Protein AF-A0A9D4P4B3-F1 (afdb_monomer_lite)

Secondary structure (DSSP, 8-state):
----TTTHHHHHHHHHHHHHHHHHHHHHHHHHHH----HHHHHHHHHHHHHHHHHHHHHHHT-HHHHHHHHHHHHHHHHHHHHHS-S---HHHHHHHHHHHHHHHHHHHHHHHHTT-----

Foldseek 3Di:
DPQQPCHVVLVVLLVVLLVLLVVVLVVLVVCVVVDPPDPLSVVLSVLSNVLSVLCNCCSVVVPLVSLVVSLVSLVVNLVCCVVVVNVPPDPSSVVSSVSSVVSSVSSVVVVCVVVVPPDDD

pLDDT: mean 74.86, std 11.93, range [41.78, 89.12]

Organism: Dermatophagoides farinae (NCBI:txid6954)

Structure (mmCIF, N/CA/C/O backbone):
data_AF-A0A9D4P4B3-F1
#
_entry.id   AF-A0A9D4P4B3-F1
#
loop_
_atom_site.group_PDB
_atom_site.id
_atom_site.type_symbol
_atom_site.label_atom_id
_atom_site.label_alt_id
_atom_site.label_comp_id
_atom_site.label_asym_id
_atom_site.label_entity_id
_atom_site.label_seq_id
_atom_site.pdbx_PDB_ins_code
_atom_site.Cartn_x
_atom_site.Cartn_y
_atom_site.Cartn_z
_atom_site.occupancy
_atom_site.B_iso_or_equiv
_atom_site.auth_seq_id
_atom_site.auth_comp_id
_atom_site.auth_asym_id
_atom_site.auth_atom_id
_atom_site.pdbx_PDB_model_num
ATOM 1 N N . MET A 1 1 ? 3.125 -0.346 -25.929 1.00 46.34 1 MET A N 1
ATOM 2 C CA . MET A 1 1 ? 3.504 -0.757 -24.565 1.00 46.34 1 MET A CA 1
ATOM 3 C C . MET A 1 1 ? 5.014 -0.690 -24.528 1.00 46.34 1 MET A C 1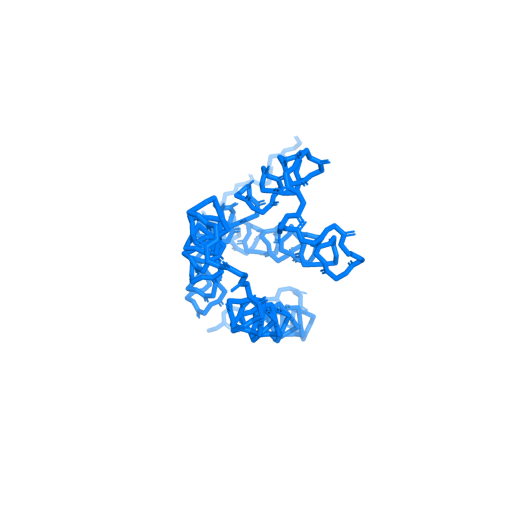
ATOM 5 O O . MET A 1 1 ? 5.647 -1.599 -25.046 1.00 46.34 1 MET A O 1
ATOM 9 N N . ALA A 1 2 ? 5.569 0.451 -24.111 1.00 41.78 2 ALA A N 1
ATOM 10 C CA . ALA A 1 2 ? 7.015 0.590 -23.979 1.00 41.78 2 ALA A CA 1
ATOM 11 C C . ALA A 1 2 ? 7.498 -0.505 -23.022 1.00 41.78 2 ALA A C 1
ATOM 13 O O . ALA A 1 2 ? 6.881 -0.714 -21.976 1.00 41.78 2 ALA A O 1
ATOM 14 N N . GLU A 1 3 ? 8.513 -1.269 -23.423 1.00 46.81 3 GLU A N 1
ATOM 15 C CA . GLU A 1 3 ? 9.095 -2.312 -22.584 1.00 46.81 3 GLU A CA 1
ATOM 16 C C . GLU A 1 3 ? 9.550 -1.670 -21.273 1.00 46.81 3 GLU A C 1
ATOM 18 O O . GLU A 1 3 ? 10.513 -0.901 -21.242 1.00 46.81 3 GLU A O 1
ATOM 23 N N . SER A 1 4 ? 8.827 -1.936 -20.181 1.00 54.47 4 SER A N 1
ATOM 24 C CA . SER A 1 4 ? 9.284 -1.490 -18.874 1.00 54.47 4 SER A CA 1
ATOM 25 C C . SER A 1 4 ? 10.608 -2.199 -18.613 1.00 54.47 4 SER A C 1
ATOM 27 O O . SER A 1 4 ? 10.713 -3.419 -18.733 1.00 54.47 4 SER A O 1
ATOM 29 N N . ARG A 1 5 ? 11.651 -1.444 -18.271 1.00 58.47 5 ARG A N 1
ATOM 30 C CA . ARG A 1 5 ? 12.992 -2.001 -18.028 1.00 58.47 5 ARG A CA 1
ATOM 31 C C . ARG A 1 5 ? 13.000 -3.027 -16.880 1.00 58.47 5 ARG A C 1
ATOM 33 O O . ARG A 1 5 ? 13.900 -3.854 -16.782 1.00 58.47 5 ARG A O 1
ATOM 40 N N . PHE A 1 6 ? 11.971 -2.980 -16.034 1.00 61.84 6 PHE A N 1
ATOM 41 C CA . PHE A 1 6 ? 11.710 -3.914 -14.943 1.00 61.84 6 PHE A CA 1
ATOM 42 C C . PHE A 1 6 ? 10.917 -5.159 -15.378 1.00 61.84 6 PHE A C 1
ATOM 44 O O . PHE A 1 6 ? 10.874 -6.136 -14.632 1.00 61.84 6 PHE A O 1
ATOM 51 N N . GLY A 1 7 ? 10.293 -5.152 -16.559 1.00 71.94 7 GLY A N 1
ATOM 52 C CA . GLY A 1 7 ? 9.556 -6.268 -17.144 1.00 71.94 7 GLY A CA 1
ATOM 53 C C . GLY A 1 7 ? 8.607 -6.936 -16.151 1.00 71.94 7 GLY A C 1
ATOM 54 O O . GLY A 1 7 ? 7.670 -6.326 -15.632 1.00 71.94 7 GLY A O 1
ATOM 55 N N . ILE A 1 8 ? 8.893 -8.202 -15.848 1.00 79.44 8 ILE A N 1
ATOM 56 C CA . ILE A 1 8 ? 8.098 -9.033 -14.940 1.00 79.44 8 ILE A CA 1
ATOM 57 C C . ILE A 1 8 ? 8.146 -8.546 -13.482 1.00 79.44 8 ILE A C 1
ATOM 59 O O . ILE A 1 8 ? 7.164 -8.707 -12.763 1.00 79.44 8 ILE A O 1
ATOM 63 N N . LEU A 1 9 ? 9.241 -7.908 -13.044 1.00 78.31 9 LEU A N 1
ATOM 64 C CA . LEU A 1 9 ? 9.378 -7.406 -11.671 1.00 78.31 9 LEU A CA 1
ATOM 65 C C . LEU A 1 9 ? 8.374 -6.294 -11.388 1.00 78.31 9 LEU A C 1
ATOM 67 O O . LEU A 1 9 ? 7.760 -6.290 -10.326 1.00 78.31 9 LEU A O 1
ATOM 71 N N . TYR A 1 10 ? 8.150 -5.390 -12.342 1.00 80.94 10 TYR A N 1
ATOM 72 C CA . TYR A 1 10 ? 7.132 -4.350 -12.202 1.00 80.94 10 TYR A CA 1
ATOM 73 C C . TYR A 1 10 ? 5.739 -4.958 -12.000 1.00 80.94 10 TYR A C 1
ATOM 75 O O . TYR A 1 10 ? 5.025 -4.589 -11.068 1.00 80.94 10 TYR A O 1
ATOM 83 N N . VAL A 1 11 ? 5.387 -5.953 -12.820 1.00 81.69 11 VAL A N 1
ATOM 84 C CA . VAL A 1 11 ? 4.095 -6.649 -12.741 1.00 81.69 11 VAL A CA 1
ATOM 85 C C . VAL A 1 11 ? 3.941 -7.381 -11.407 1.00 81.69 11 VAL A C 1
ATOM 87 O O . VAL A 1 11 ? 2.900 -7.257 -10.763 1.00 81.69 11 VAL A O 1
ATOM 90 N N . ILE A 1 12 ? 4.980 -8.087 -10.950 1.00 86.31 12 ILE A N 1
ATOM 91 C CA . ILE A 1 12 ? 4.982 -8.761 -9.643 1.00 86.31 12 ILE A CA 1
ATOM 92 C C . ILE A 1 12 ? 4.786 -7.742 -8.519 1.00 86.31 12 ILE A C 1
ATOM 94 O O . ILE A 1 12 ? 3.943 -7.953 -7.652 1.00 86.31 12 ILE A O 1
ATOM 98 N N . THR A 1 13 ? 5.517 -6.625 -8.548 1.00 84.94 13 THR A N 1
ATOM 99 C CA . THR A 1 13 ? 5.453 -5.591 -7.503 1.00 84.94 13 THR A CA 1
ATOM 100 C C . THR A 1 13 ? 4.072 -4.937 -7.469 1.00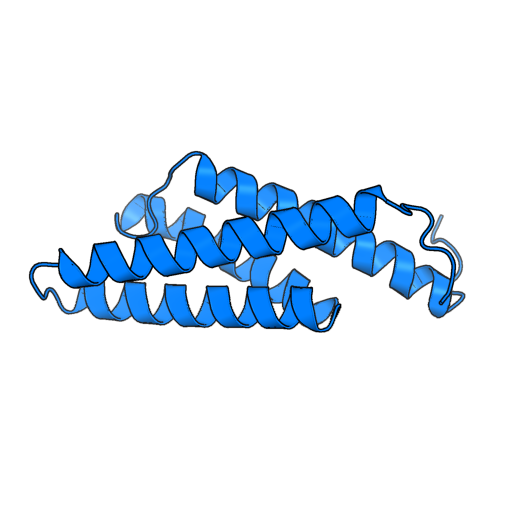 84.94 13 THR A C 1
ATOM 102 O O . THR A 1 13 ? 3.510 -4.734 -6.395 1.00 84.94 13 THR A O 1
ATOM 105 N N . ARG A 1 14 ? 3.477 -4.686 -8.643 1.00 84.62 14 ARG A N 1
ATOM 106 C CA . ARG A 1 14 ? 2.111 -4.175 -8.793 1.00 84.62 14 ARG A CA 1
ATOM 107 C C . ARG A 1 14 ? 1.080 -5.132 -8.196 1.00 84.62 14 ARG A C 1
ATOM 109 O O . ARG A 1 14 ? 0.280 -4.717 -7.364 1.00 84.62 14 ARG A O 1
ATOM 116 N N . ILE A 1 15 ? 1.108 -6.407 -8.591 1.00 87.50 15 ILE A N 1
ATOM 117 C CA . ILE A 1 15 ? 0.174 -7.428 -8.089 1.00 87.50 15 ILE A CA 1
ATOM 118 C C . ILE A 1 15 ? 0.335 -7.594 -6.578 1.00 87.50 15 ILE A C 1
ATOM 120 O O . ILE A 1 15 ? -0.658 -7.604 -5.854 1.00 87.50 15 ILE A O 1
ATOM 124 N N . LEU A 1 16 ? 1.574 -7.676 -6.094 1.00 89.12 16 LEU A N 1
ATOM 125 C CA . LEU A 1 16 ? 1.872 -7.815 -4.674 1.00 89.12 16 LEU A CA 1
ATOM 126 C C . LEU A 1 16 ? 1.331 -6.624 -3.876 1.00 89.12 16 LEU A C 1
ATOM 128 O O . LEU A 1 16 ? 0.671 -6.825 -2.859 1.00 89.12 16 LEU A O 1
ATOM 132 N N . LEU A 1 17 ? 1.519 -5.397 -4.365 1.00 85.94 17 LEU A N 1
ATOM 133 C CA . LEU A 1 17 ? 0.991 -4.197 -3.720 1.00 85.94 17 LEU A CA 1
ATOM 134 C C . LEU A 1 17 ? -0.547 -4.182 -3.700 1.00 85.94 17 LEU A C 1
ATOM 136 O O . LEU A 1 17 ? -1.131 -3.870 -2.664 1.00 85.94 17 LEU A O 1
ATOM 140 N N . VAL A 1 18 ? -1.211 -4.585 -4.792 1.00 88.31 18 VAL A N 1
ATOM 141 C CA . VAL A 1 18 ? -2.680 -4.735 -4.825 1.00 88.31 18 VAL A CA 1
ATOM 142 C C . VAL A 1 18 ? -3.148 -5.754 -3.790 1.00 88.31 18 VAL A C 1
ATOM 144 O O . VAL A 1 18 ? -4.051 -5.458 -3.011 1.00 88.31 18 VAL A O 1
ATOM 147 N N . VAL A 1 19 ? -2.528 -6.936 -3.747 1.00 89.00 19 VAL A N 1
ATOM 148 C CA . VAL A 1 19 ? -2.896 -7.999 -2.801 1.00 89.00 19 VAL A CA 1
ATOM 149 C C . VAL A 1 19 ? -2.740 -7.518 -1.360 1.00 89.00 19 VAL A C 1
ATOM 151 O O . VAL A 1 19 ? -3.652 -7.699 -0.556 1.00 89.00 19 VAL A O 1
ATOM 154 N N . LEU A 1 20 ? -1.633 -6.849 -1.033 1.00 87.44 20 LEU A N 1
ATOM 155 C CA . LEU A 1 20 ? -1.410 -6.322 0.311 1.00 87.44 20 LEU A CA 1
ATOM 156 C C . LEU A 1 20 ? -2.429 -5.238 0.698 1.00 87.44 20 LEU A C 1
ATOM 158 O O . LEU A 1 20 ? -2.929 -5.249 1.824 1.00 87.44 20 LEU A O 1
ATOM 162 N N . ILE A 1 21 ? -2.773 -4.332 -0.225 1.00 86.69 21 ILE A N 1
ATOM 163 C CA . ILE A 1 21 ? -3.809 -3.312 0.002 1.00 86.69 21 ILE A CA 1
ATOM 164 C C . ILE A 1 21 ? -5.163 -3.981 0.261 1.00 86.69 21 ILE A C 1
ATOM 166 O O . ILE A 1 21 ? -5.845 -3.623 1.220 1.00 86.69 21 ILE A O 1
ATOM 170 N N . VAL A 1 22 ? -5.540 -4.985 -0.535 1.00 86.88 22 VAL A N 1
ATOM 171 C CA . VAL A 1 22 ? -6.802 -5.724 -0.359 1.00 86.88 22 VAL A CA 1
ATOM 172 C C . VAL A 1 22 ? -6.840 -6.443 0.990 1.00 86.88 22 VAL A C 1
ATOM 174 O O . VAL A 1 22 ? -7.844 -6.353 1.695 1.00 86.88 22 VAL A O 1
ATOM 177 N N . ILE A 1 23 ? -5.747 -7.096 1.395 1.00 85.81 23 ILE A N 1
ATOM 178 C CA . ILE A 1 23 ? -5.644 -7.725 2.719 1.00 85.81 23 ILE A CA 1
ATOM 179 C C . ILE A 1 23 ? -5.852 -6.680 3.824 1.00 85.81 23 ILE A C 1
ATOM 181 O O . ILE A 1 23 ? -6.634 -6.918 4.742 1.00 85.81 23 ILE A O 1
ATOM 185 N N . MET A 1 24 ? -5.229 -5.502 3.724 1.00 81.38 24 MET A N 1
ATOM 186 C CA . MET A 1 24 ? -5.412 -4.433 4.715 1.00 81.38 24 MET A CA 1
ATOM 187 C C . MET A 1 24 ? -6.827 -3.860 4.753 1.00 81.38 24 MET A C 1
ATOM 189 O O . MET A 1 24 ? -7.293 -3.464 5.821 1.00 81.38 24 MET A O 1
ATOM 193 N N . ILE A 1 25 ? -7.533 -3.834 3.623 1.00 82.94 25 ILE A N 1
ATOM 194 C CA . ILE A 1 25 ? -8.951 -3.461 3.592 1.00 82.94 25 ILE A CA 1
ATOM 195 C C . ILE A 1 25 ? -9.774 -4.486 4.380 1.00 82.94 25 ILE A C 1
ATOM 197 O O . ILE A 1 25 ? -10.568 -4.101 5.237 1.00 82.94 25 ILE A O 1
ATOM 201 N N . VAL A 1 26 ? -9.555 -5.785 4.148 1.00 84.25 26 VAL A N 1
ATOM 202 C CA . VAL A 1 26 ? -10.262 -6.857 4.870 1.00 84.25 26 VAL A CA 1
ATOM 203 C C . VAL A 1 26 ? -9.971 -6.796 6.371 1.00 84.25 26 VAL A C 1
ATOM 205 O O . VAL A 1 26 ? -10.899 -6.863 7.176 1.00 84.25 26 VAL A O 1
ATOM 208 N N . LEU A 1 27 ? -8.707 -6.607 6.759 1.00 79.12 27 LEU A N 1
ATOM 209 C CA . LEU A 1 27 ? -8.319 -6.467 8.165 1.00 79.12 27 LEU A CA 1
ATOM 210 C C . LEU A 1 27 ? -8.959 -5.239 8.822 1.00 79.12 27 LEU A C 1
ATOM 212 O O . LEU A 1 27 ? -9.446 -5.347 9.945 1.00 79.12 27 LEU A O 1
ATOM 216 N N . ASN A 1 28 ? -9.028 -4.104 8.119 1.00 77.38 28 ASN A N 1
ATOM 217 C CA . ASN A 1 28 ? -9.751 -2.927 8.603 1.00 77.38 28 ASN A CA 1
ATOM 218 C C . ASN A 1 28 ? -11.236 -3.226 8.830 1.00 77.38 28 ASN A C 1
ATOM 220 O O . ASN A 1 28 ? -11.771 -2.864 9.870 1.00 77.38 28 ASN A O 1
ATOM 224 N N . ILE A 1 29 ? -11.901 -3.925 7.906 1.00 78.06 29 ILE A N 1
ATOM 225 C CA . ILE A 1 29 ? -13.317 -4.295 8.062 1.00 78.06 29 ILE A CA 1
ATOM 226 C C . ILE A 1 29 ? -13.516 -5.186 9.295 1.00 78.06 29 ILE A C 1
ATOM 228 O O . ILE A 1 29 ? -14.426 -4.949 10.087 1.00 78.06 29 ILE A O 1
ATOM 232 N N . ILE A 1 30 ? -12.646 -6.177 9.503 1.00 77.94 30 ILE A N 1
ATOM 233 C CA . ILE A 1 30 ? -12.690 -7.040 10.693 1.00 77.94 30 ILE A CA 1
ATOM 234 C C . ILE A 1 30 ? -12.467 -6.218 11.972 1.00 77.94 30 ILE A C 1
ATOM 236 O O . ILE A 1 30 ? -13.132 -6.457 12.981 1.00 77.94 30 ILE A O 1
ATOM 240 N N . ALA A 1 31 ? -11.564 -5.235 11.941 1.00 72.00 31 ALA A N 1
ATOM 241 C CA . ALA A 1 31 ? -11.330 -4.339 13.068 1.00 72.00 31 ALA A CA 1
ATOM 242 C C . ALA A 1 31 ? -12.574 -3.500 13.403 1.00 72.00 31 ALA A C 1
ATOM 244 O O . ALA A 1 31 ? -12.896 -3.371 14.578 1.00 72.00 31 ALA A O 1
ATOM 245 N N . ILE A 1 32 ? -13.322 -3.015 12.402 1.00 71.19 32 ILE A N 1
ATOM 246 C CA . ILE A 1 32 ? -14.602 -2.306 12.608 1.00 71.19 32 ILE A CA 1
ATOM 247 C C . ILE A 1 32 ? -15.620 -3.199 13.303 1.00 71.19 32 ILE A C 1
ATOM 249 O O . ILE A 1 32 ? -16.250 -2.777 14.267 1.00 71.19 32 ILE A O 1
ATOM 253 N N . VAL A 1 33 ? -15.789 -4.429 12.811 1.00 73.69 33 VAL A N 1
ATOM 254 C CA . VAL A 1 33 ? -16.775 -5.375 13.355 1.00 73.69 33 VAL A CA 1
ATOM 255 C C . VAL A 1 33 ? -16.468 -5.706 14.819 1.00 73.69 33 VAL A C 1
ATOM 257 O O . VAL A 1 33 ? -17.386 -5.915 15.607 1.00 73.69 33 VAL A O 1
ATOM 260 N N . ASN A 1 34 ? -15.187 -5.709 15.193 1.00 72.25 34 ASN A N 1
ATOM 261 C CA . ASN A 1 34 ? -14.738 -5.949 16.563 1.00 72.25 34 ASN A CA 1
ATOM 262 C C . ASN A 1 34 ? -14.595 -4.671 17.413 1.00 72.25 34 ASN A C 1
ATOM 264 O O . ASN A 1 34 ? -14.338 -4.772 18.616 1.00 72.25 34 ASN A O 1
ATOM 268 N N . ALA A 1 35 ? -14.732 -3.479 16.827 1.00 67.44 35 ALA A N 1
ATOM 269 C CA . ALA A 1 35 ? -14.573 -2.220 17.543 1.00 67.44 35 ALA A CA 1
ATOM 270 C C . ALA A 1 35 ? -15.776 -1.978 18.461 1.00 67.44 35 ALA A C 1
ATOM 272 O O . ALA A 1 35 ? -16.932 -2.067 18.052 1.00 67.44 35 ALA A O 1
ATOM 273 N N . LYS A 1 36 ? -15.515 -1.606 19.717 1.00 67.19 36 LYS A N 1
ATOM 274 C CA . LYS A 1 36 ? -16.552 -1.386 20.743 1.00 67.19 36 LYS A CA 1
ATOM 275 C C . LYS A 1 36 ? -17.274 -0.032 20.614 1.00 67.19 36 LYS A C 1
ATOM 277 O O . LYS A 1 36 ? -17.864 0.442 21.579 1.00 67.19 36 LYS A O 1
ATOM 282 N N . GLY A 1 37 ? -17.245 0.580 19.428 1.00 62.41 37 GLY A N 1
ATOM 283 C CA . GLY A 1 37 ? -17.990 1.802 19.117 1.00 62.41 37 GLY A CA 1
ATOM 284 C C . GLY A 1 37 ? -17.390 3.103 19.658 1.00 62.41 37 GLY A C 1
ATOM 285 O O . GLY A 1 37 ? -18.100 4.105 19.716 1.00 62.41 37 GLY A O 1
ATOM 286 N N . GLU A 1 38 ? -16.109 3.134 20.041 1.00 71.81 38 GLU A N 1
ATOM 287 C CA . GLU A 1 38 ? -15.455 4.407 20.363 1.00 71.81 38 GLU A CA 1
ATOM 288 C C . GLU A 1 38 ? -15.366 5.288 19.105 1.00 71.81 38 GLU A C 1
ATOM 290 O O . GLU A 1 38 ? -14.905 4.856 18.049 1.00 71.81 38 GLU A O 1
ATOM 295 N N . VAL A 1 39 ? -15.783 6.556 19.213 1.00 69.75 39 VAL A N 1
ATOM 296 C CA . VAL A 1 39 ? -15.805 7.517 18.087 1.00 69.75 39 VAL A CA 1
ATOM 297 C C . VAL A 1 39 ? -14.423 7.669 17.442 1.00 69.75 39 VAL A C 1
ATOM 299 O O . VAL A 1 39 ? -14.309 7.811 16.225 1.00 69.75 39 VAL A O 1
ATOM 302 N N . ARG A 1 40 ? -13.362 7.593 18.253 1.00 69.38 40 ARG A N 1
ATOM 303 C CA . ARG A 1 40 ? -11.969 7.628 17.793 1.00 69.38 40 ARG A CA 1
ATOM 304 C C . ARG A 1 40 ? -11.677 6.504 16.796 1.00 69.38 40 ARG A C 1
ATOM 306 O O . ARG A 1 40 ? -11.041 6.758 15.775 1.00 69.38 40 ARG A O 1
ATOM 313 N N . ASP A 1 41 ? -12.157 5.297 17.067 1.00 67.62 41 ASP A N 1
ATOM 314 C CA . ASP A 1 41 ? -11.883 4.117 16.247 1.00 67.62 41 ASP A CA 1
ATOM 315 C C . ASP A 1 41 ? -12.566 4.243 14.884 1.00 67.62 41 ASP A C 1
ATOM 317 O O . ASP A 1 41 ? -11.958 3.969 13.850 1.00 67.62 41 ASP A O 1
ATOM 321 N N . VAL A 1 42 ? -13.793 4.772 14.868 1.00 70.94 42 VAL A N 1
ATOM 322 C CA . VAL A 1 42 ? -14.550 5.034 13.636 1.00 70.94 42 VAL A CA 1
ATOM 323 C C . VAL A 1 42 ? -13.823 6.039 12.738 1.00 70.94 42 VAL A C 1
ATOM 325 O O . VAL A 1 42 ? -13.686 5.803 11.539 1.00 70.94 42 VAL A O 1
ATOM 328 N N . VAL A 1 43 ? -13.313 7.140 13.299 1.00 75.75 43 VAL A N 1
ATOM 329 C CA . VAL A 1 43 ? -12.574 8.155 12.525 1.00 75.75 43 VAL A CA 1
ATOM 330 C C . VAL A 1 43 ? -11.310 7.555 11.904 1.00 75.75 43 VAL A C 1
ATOM 332 O O . VAL A 1 43 ? -11.060 7.742 10.713 1.00 75.75 43 VAL A O 1
ATOM 335 N N . TRP A 1 44 ? -10.536 6.791 12.677 1.00 74.38 44 TRP A N 1
ATOM 336 C CA . TRP A 1 44 ? -9.302 6.164 12.195 1.00 74.38 44 TRP A CA 1
ATOM 337 C C 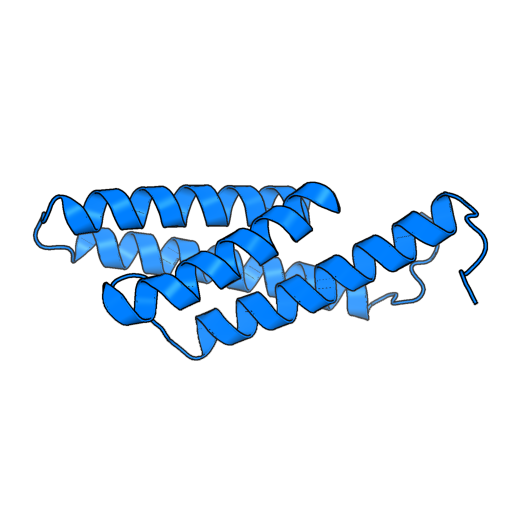. TRP A 1 44 ? -9.537 5.138 11.094 1.00 74.38 44 TRP A C 1
ATOM 339 O O . TRP A 1 44 ? -8.803 5.116 10.104 1.00 74.38 44 TRP A O 1
ATOM 349 N N . VAL A 1 45 ? -10.583 4.330 11.233 1.00 74.19 45 VAL A N 1
ATOM 350 C CA . VAL A 1 45 ? -11.012 3.395 10.196 1.00 74.19 45 VAL A CA 1
ATOM 351 C C . VAL A 1 45 ? -11.338 4.137 8.905 1.00 74.19 45 VAL A C 1
ATOM 353 O O . VAL A 1 45 ? -10.865 3.739 7.843 1.00 74.19 45 VAL A O 1
ATOM 356 N N . VAL A 1 46 ? -12.138 5.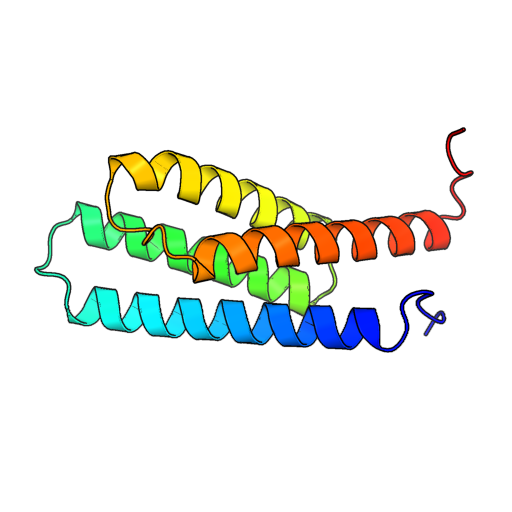207 8.971 1.00 78.38 46 VAL A N 1
ATOM 357 C CA . VAL A 1 46 ? -12.540 5.965 7.776 1.00 78.38 46 VAL A CA 1
ATOM 358 C C . VAL A 1 46 ? -11.311 6.542 7.072 1.00 78.38 46 VAL A C 1
ATOM 360 O O . VAL A 1 46 ? -11.169 6.386 5.858 1.00 78.38 46 VAL A O 1
ATOM 363 N N . PHE A 1 47 ? -10.375 7.128 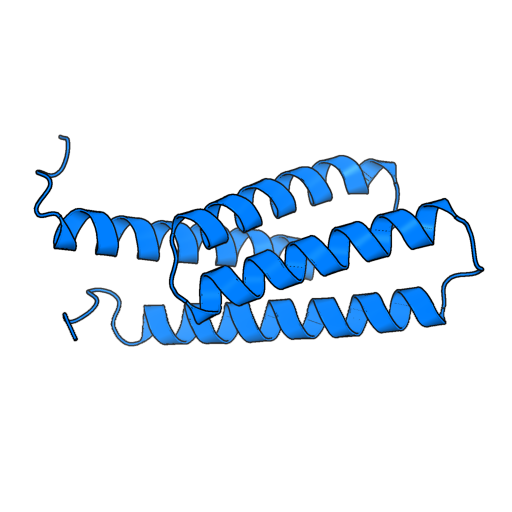7.825 1.00 79.12 47 PHE A N 1
ATOM 364 C CA . PHE A 1 47 ? -9.106 7.610 7.275 1.00 79.12 47 PHE A CA 1
ATOM 365 C C . PHE A 1 47 ? -8.275 6.491 6.642 1.00 79.12 47 PHE A C 1
ATOM 367 O O . PHE A 1 47 ? -7.740 6.671 5.545 1.00 79.12 47 PHE A O 1
ATOM 374 N N . SER A 1 48 ? -8.193 5.327 7.290 1.00 77.50 48 SER A N 1
ATOM 375 C CA . SER A 1 48 ? -7.481 4.176 6.739 1.00 77.50 48 SER A CA 1
ATOM 376 C C . SER A 1 48 ? -8.147 3.630 5.476 1.00 77.50 48 SER A C 1
ATOM 378 O O . SER A 1 48 ? -7.459 3.171 4.570 1.00 77.50 48 SER A O 1
ATOM 380 N N . PHE A 1 49 ? -9.473 3.664 5.390 1.00 80.94 49 PHE A N 1
ATOM 381 C CA . PHE A 1 49 ? -10.195 3.180 4.220 1.00 80.94 49 PHE A CA 1
ATOM 382 C C . PHE A 1 49 ? -9.973 4.100 3.016 1.00 80.94 49 PHE A C 1
ATOM 384 O O . PHE A 1 49 ? -9.665 3.635 1.920 1.00 80.94 49 PHE A O 1
ATOM 391 N N . ILE A 1 50 ? -10.050 5.417 3.231 1.00 85.25 50 ILE A N 1
ATOM 392 C CA . ILE A 1 50 ? -9.795 6.419 2.190 1.00 85.25 50 ILE A CA 1
ATOM 393 C C . ILE A 1 50 ? -8.350 6.325 1.688 1.00 85.25 50 ILE A C 1
ATOM 395 O O . ILE A 1 50 ? -8.125 6.346 0.477 1.00 85.25 50 ILE A O 1
ATOM 399 N N . SER A 1 51 ? -7.365 6.177 2.582 1.00 85.00 51 SER A N 1
ATOM 400 C CA . SER A 1 51 ? -5.962 6.059 2.169 1.00 85.00 51 SER A CA 1
ATOM 401 C C . SER A 1 51 ? -5.714 4.802 1.331 1.00 85.00 51 SER A C 1
ATOM 403 O O . SER A 1 51 ? -5.062 4.882 0.291 1.00 85.00 51 SER A O 1
ATOM 405 N N . LEU A 1 52 ? -6.299 3.661 1.711 1.00 84.75 52 LEU A N 1
ATOM 406 C CA . LEU A 1 52 ? -6.200 2.415 0.948 1.00 84.75 52 LEU A CA 1
ATOM 407 C C . LEU A 1 52 ? -6.875 2.519 -0.428 1.00 84.75 52 LEU A C 1
ATOM 409 O O . LEU A 1 52 ? -6.333 1.998 -1.401 1.00 84.75 52 LEU A O 1
ATOM 413 N N . LEU A 1 53 ? -7.999 3.235 -0.546 1.00 86.12 53 LEU A N 1
ATOM 414 C CA . LEU A 1 53 ? -8.638 3.505 -1.841 1.00 86.12 53 LEU A CA 1
ATOM 415 C C . LEU A 1 53 ? -7.756 4.360 -2.757 1.00 86.12 53 LEU A C 1
ATOM 417 O O . LEU A 1 53 ? -7.631 4.055 -3.942 1.00 86.12 53 LEU A O 1
ATOM 421 N N . ILE A 1 54 ? -7.115 5.401 -2.217 1.00 86.06 54 ILE A N 1
ATOM 422 C CA . ILE A 1 54 ? -6.156 6.232 -2.960 1.00 86.06 54 ILE A CA 1
ATOM 423 C C . ILE A 1 54 ? -4.983 5.374 -3.451 1.00 86.06 54 ILE A C 1
ATOM 425 O O . ILE A 1 54 ? -4.605 5.462 -4.621 1.00 86.06 54 ILE A O 1
ATOM 429 N N . GLY A 1 55 ? -4.450 4.505 -2.586 1.00 83.12 55 GLY A N 1
ATOM 430 C CA . GLY A 1 55 ? -3.406 3.546 -2.948 1.00 83.12 55 GLY A CA 1
ATOM 431 C C . GLY A 1 55 ? -3.844 2.604 -4.065 1.00 83.12 55 GLY A C 1
ATOM 432 O O . GLY A 1 55 ? -3.142 2.468 -5.066 1.00 83.12 55 GLY A O 1
ATOM 433 N N . LEU A 1 56 ? -5.036 2.015 -3.950 1.00 85.94 56 LEU A N 1
ATOM 434 C CA . LEU A 1 56 ? -5.583 1.105 -4.954 1.00 85.94 56 LEU A CA 1
ATOM 435 C C . LEU A 1 56 ? -5.762 1.799 -6.309 1.00 85.94 56 LEU A C 1
ATOM 437 O O . LEU A 1 56 ? -5.373 1.246 -7.335 1.00 85.94 56 LEU A O 1
ATOM 441 N N . LEU A 1 57 ? -6.295 3.024 -6.321 1.00 86.69 57 LEU A N 1
ATOM 442 C CA . LEU A 1 57 ? -6.457 3.821 -7.538 1.00 86.69 57 LEU A CA 1
ATOM 443 C C . LEU A 1 57 ? -5.111 4.175 -8.177 1.00 86.69 57 LEU A C 1
ATOM 445 O O . LEU A 1 57 ? -4.976 4.047 -9.394 1.00 86.69 57 LEU A O 1
ATOM 449 N N . GLY A 1 58 ? -4.112 4.561 -7.378 1.00 80.00 58 GLY A N 1
ATOM 450 C CA . GLY A 1 58 ? -2.763 4.851 -7.870 1.00 80.00 58 GLY A CA 1
ATOM 451 C C . GLY A 1 58 ? -2.108 3.643 -8.535 1.00 80.00 58 GLY A C 1
ATOM 452 O O . GLY A 1 58 ? -1.573 3.755 -9.636 1.00 80.00 58 GLY A O 1
ATOM 453 N N . VAL A 1 59 ? -2.231 2.462 -7.925 1.00 84.38 59 VAL A N 1
ATOM 454 C CA . VAL A 1 59 ? -1.676 1.209 -8.465 1.00 84.38 59 VAL A CA 1
ATOM 455 C C . VAL A 1 59 ? -2.473 0.694 -9.668 1.00 84.38 59 VAL A C 1
ATOM 457 O O . VAL A 1 59 ? -1.899 0.170 -10.624 1.00 84.38 59 VAL A O 1
ATOM 460 N N . TRP A 1 60 ? -3.796 0.860 -9.665 1.00 82.06 60 TRP A N 1
ATOM 461 C CA . TRP A 1 60 ? -4.652 0.420 -10.766 1.00 82.06 60 TRP A CA 1
ATOM 462 C C . TRP A 1 60 ? -4.451 1.261 -12.024 1.00 82.06 60 TRP A C 1
ATOM 464 O O . TRP A 1 60 ? -4.352 0.710 -13.119 1.00 82.06 60 TRP A O 1
ATOM 474 N N . LYS A 1 61 ? -4.390 2.585 -11.867 1.00 81.81 61 LYS A N 1
ATOM 475 C CA . LYS A 1 61 ? -4.225 3.539 -12.970 1.00 81.81 61 LYS A CA 1
ATOM 476 C C . LYS A 1 61 ? -2.765 3.845 -13.309 1.00 81.81 61 LYS A C 1
ATOM 478 O O . LYS A 1 61 ? -2.534 4.615 -14.230 1.00 81.81 61 LYS A O 1
ATOM 483 N N . GLU A 1 62 ? -1.815 3.273 -12.570 1.00 80.94 62 GLU A N 1
ATOM 484 C CA . GLU A 1 62 ? -0.373 3.509 -12.749 1.00 80.94 62 GLU A CA 1
ATOM 485 C C . GLU A 1 62 ? -0.012 5.007 -12.654 1.00 80.94 62 GLU A C 1
ATOM 487 O O . GLU A 1 62 ? 0.899 5.508 -13.306 1.00 80.94 62 GLU A O 1
ATOM 492 N N . HIS A 1 63 ? -0.744 5.751 -11.819 1.00 80.50 63 HIS A N 1
ATOM 493 C CA . HIS A 1 63 ? -0.544 7.186 -11.650 1.00 80.50 63 HIS A CA 1
ATOM 494 C C . HIS A 1 63 ? 0.476 7.468 -10.547 1.00 80.50 63 HIS A C 1
ATOM 496 O O . HIS A 1 63 ? 0.170 7.332 -9.359 1.00 80.50 63 HIS A O 1
ATOM 502 N N . PHE A 1 64 ? 1.649 7.969 -10.945 1.00 78.88 64 PHE A N 1
ATOM 503 C CA . PHE A 1 64 ? 2.743 8.328 -10.039 1.00 78.88 64 PHE A CA 1
ATOM 504 C C . PHE A 1 64 ? 2.292 9.188 -8.848 1.00 78.88 64 PHE A C 1
ATOM 506 O O . PHE A 1 64 ? 2.577 8.843 -7.704 1.00 78.88 64 PHE A O 1
ATOM 513 N N . LEU A 1 65 ? 1.542 10.270 -9.094 1.00 81.44 65 LEU A N 1
ATOM 514 C CA . LEU A 1 65 ? 1.102 11.184 -8.033 1.00 81.44 65 LEU A CA 1
ATOM 515 C C . LEU A 1 65 ? 0.236 10.486 -6.979 1.00 81.44 65 LEU A C 1
ATOM 517 O O . LEU A 1 65 ? 0.431 10.722 -5.793 1.00 81.44 65 LEU A O 1
ATOM 521 N N . PHE A 1 66 ? -0.680 9.604 -7.385 1.00 80.81 66 PHE A N 1
ATOM 522 C CA . PHE A 1 66 ? -1.542 8.882 -6.446 1.00 80.81 66 PHE A CA 1
ATOM 523 C C . PHE A 1 66 ? -0.770 7.820 -5.655 1.00 80.81 66 PHE A C 1
ATOM 525 O O . PHE A 1 66 ? -0.994 7.681 -4.454 1.00 80.81 66 PHE A O 1
ATOM 532 N N . SER A 1 67 ? 0.177 7.116 -6.284 1.00 82.38 67 SER A N 1
ATOM 533 C CA . SER A 1 67 ? 1.059 6.167 -5.589 1.00 82.38 67 SER A CA 1
ATOM 534 C C . SER A 1 67 ? 2.026 6.862 -4.621 1.00 82.38 67 SER A C 1
ATOM 536 O O . SER A 1 67 ? 2.228 6.388 -3.501 1.00 82.38 67 SER A O 1
ATOM 538 N N . CYS A 1 68 ? 2.554 8.027 -4.998 1.00 84.81 68 CYS A N 1
ATOM 539 C CA . CYS A 1 68 ? 3.387 8.858 -4.134 1.00 84.81 68 CYS A CA 1
ATOM 540 C C . CYS A 1 68 ? 2.582 9.412 -2.950 1.00 84.81 68 CYS A C 1
ATOM 542 O O . CYS A 1 68 ? 2.987 9.254 -1.799 1.00 84.81 68 CYS A O 1
ATOM 544 N N . LEU A 1 69 ? 1.392 9.966 -3.211 1.00 85.75 69 LEU A N 1
ATOM 545 C CA . LEU A 1 69 ? 0.474 10.449 -2.178 1.00 85.75 69 LEU A CA 1
ATOM 546 C C . LEU A 1 69 ? 0.131 9.334 -1.180 1.00 85.75 69 LEU A C 1
ATOM 548 O O . LEU A 1 69 ? 0.208 9.545 0.027 1.00 85.75 69 LEU A O 1
ATOM 552 N N . PHE A 1 70 ? -0.192 8.136 -1.673 1.00 87.25 70 PHE A N 1
ATOM 553 C CA . PHE A 1 70 ? -0.442 6.971 -0.827 1.00 87.25 70 PHE A CA 1
ATOM 554 C C . PHE A 1 70 ? 0.762 6.631 0.053 1.00 87.25 70 PHE A C 1
ATOM 556 O O . PHE A 1 70 ? 0.597 6.412 1.249 1.00 87.25 70 PHE A O 1
ATOM 563 N N . THR A 1 71 ? 1.968 6.637 -0.514 1.00 85.75 71 THR A N 1
ATOM 564 C CA . THR A 1 71 ? 3.206 6.348 0.219 1.00 85.75 71 THR A CA 1
ATOM 565 C C . THR A 1 71 ? 3.434 7.354 1.349 1.00 85.75 71 THR A C 1
ATOM 567 O O . THR A 1 71 ? 3.691 6.958 2.485 1.00 85.75 71 THR A O 1
ATOM 570 N N . VAL A 1 72 ? 3.272 8.650 1.070 1.00 86.88 72 VAL A N 1
ATOM 571 C CA . VAL A 1 72 ? 3.406 9.715 2.077 1.00 86.88 72 VAL A CA 1
ATOM 572 C C . VAL A 1 72 ? 2.347 9.569 3.169 1.00 86.88 72 VAL A C 1
ATOM 574 O O . VAL A 1 72 ? 2.681 9.598 4.353 1.00 86.88 72 VAL A O 1
ATOM 577 N N . ILE A 1 73 ? 1.083 9.354 2.792 1.00 85.62 73 ILE A N 1
ATOM 578 C CA . ILE A 1 73 ? -0.012 9.146 3.746 1.00 85.62 73 ILE A CA 1
ATOM 579 C C . ILE A 1 73 ? 0.268 7.918 4.619 1.00 85.62 73 ILE A C 1
ATOM 581 O O . ILE A 1 73 ? 0.110 7.995 5.832 1.00 85.62 73 ILE A O 1
ATOM 585 N N . ALA A 1 74 ? 0.724 6.807 4.039 1.00 82.62 74 ALA A N 1
ATOM 586 C CA . ALA A 1 74 ? 1.029 5.584 4.776 1.00 82.62 74 ALA A CA 1
ATOM 587 C C . ALA A 1 74 ? 2.160 5.785 5.799 1.00 82.62 74 ALA A C 1
ATOM 589 O O . ALA A 1 74 ? 2.047 5.315 6.929 1.00 82.62 74 ALA A O 1
ATOM 590 N N . ILE A 1 75 ? 3.214 6.529 5.444 1.00 83.06 75 ILE A N 1
ATOM 591 C CA . ILE A 1 75 ? 4.302 6.879 6.374 1.00 83.06 75 ILE A CA 1
ATOM 592 C C . ILE A 1 75 ? 3.765 7.720 7.536 1.00 83.06 75 ILE A C 1
ATOM 594 O O . ILE A 1 75 ? 4.005 7.393 8.697 1.00 83.06 75 ILE A O 1
ATOM 598 N N . VAL A 1 76 ? 2.999 8.772 7.235 1.00 82.25 76 VAL A N 1
ATOM 599 C CA . VAL A 1 76 ? 2.413 9.650 8.259 1.00 82.25 76 VAL A CA 1
ATOM 600 C C . VAL A 1 76 ? 1.482 8.863 9.184 1.00 82.25 76 VAL A C 1
ATOM 602 O O . VAL A 1 76 ? 1.563 9.008 10.403 1.00 82.25 76 VAL A O 1
ATOM 605 N N . LEU A 1 77 ? 0.641 7.988 8.625 1.00 76.81 77 LEU A N 1
ATOM 606 C CA . LEU A 1 77 ? -0.272 7.150 9.398 1.00 76.81 77 LEU A CA 1
ATOM 607 C C . LEU A 1 77 ? 0.485 6.190 10.327 1.00 76.81 77 LEU A C 1
ATOM 609 O O . LEU A 1 77 ? 0.097 6.100 11.486 1.00 76.81 77 LEU A O 1
ATOM 613 N N . VAL A 1 78 ? 1.584 5.551 9.896 1.00 76.25 78 VAL A N 1
ATOM 614 C CA . VAL A 1 78 ? 2.431 4.724 10.791 1.00 76.25 78 VAL A CA 1
ATOM 615 C C . VAL A 1 78 ? 3.054 5.542 11.911 1.00 76.25 78 VAL A C 1
ATOM 617 O O . VAL A 1 78 ? 3.060 5.112 13.063 1.00 76.25 78 VAL A O 1
ATOM 620 N N . CYS A 1 79 ? 3.594 6.719 11.595 1.00 74.75 79 CYS A N 1
ATOM 621 C CA . CYS A 1 79 ? 4.247 7.554 12.600 1.00 74.75 79 CYS A CA 1
ATOM 622 C C . CYS A 1 79 ? 3.263 8.007 13.686 1.00 74.75 79 CYS A C 1
ATOM 624 O O . CYS A 1 79 ? 3.616 8.033 14.863 1.00 74.75 79 CYS A O 1
ATOM 626 N N . ILE A 1 80 ? 2.025 8.331 13.306 1.00 71.75 80 ILE A N 1
ATOM 627 C CA . ILE A 1 80 ? 0.986 8.754 14.251 1.00 71.75 80 ILE A CA 1
ATOM 628 C C . ILE A 1 80 ? 0.371 7.544 14.970 1.00 71.75 80 ILE A C 1
ATOM 630 O O . ILE A 1 80 ? 0.006 7.636 16.143 1.00 71.75 80 ILE A O 1
ATOM 634 N N . SER A 1 81 ? 0.279 6.384 14.320 1.00 63.75 81 SER A N 1
ATOM 635 C CA . SER A 1 81 ? -0.351 5.203 14.912 1.00 63.75 81 SER A CA 1
ATOM 636 C C . SER A 1 81 ? 0.421 4.589 16.068 1.00 63.75 81 SER A C 1
ATOM 638 O O . SER A 1 81 ? -0.205 3.999 16.949 1.00 63.75 81 SER A O 1
ATOM 640 N N . GLY A 1 82 ? 1.740 4.801 16.127 1.00 56.16 82 GLY A N 1
ATOM 641 C CA . GLY A 1 82 ? 2.549 4.481 17.304 1.00 56.16 82 GLY A CA 1
ATOM 642 C C . GLY A 1 82 ? 2.038 5.144 18.593 1.00 56.16 82 GLY A C 1
ATOM 643 O O . GLY A 1 82 ? 2.273 4.616 19.674 1.00 56.16 82 GLY A O 1
ATOM 644 N N . ALA A 1 83 ? 1.285 6.247 18.485 1.00 51.44 83 ALA A N 1
ATOM 645 C CA . ALA A 1 83 ? 0.668 6.948 19.611 1.00 51.44 83 ALA A CA 1
ATOM 646 C C . ALA A 1 83 ? -0.828 6.620 19.829 1.00 51.44 83 ALA A C 1
ATOM 648 O O . ALA A 1 83 ? -1.341 6.865 20.919 1.00 51.44 83 ALA A O 1
ATOM 649 N N . PHE A 1 84 ? -1.537 6.071 18.830 1.00 50.22 84 PHE A N 1
ATOM 650 C CA . PHE A 1 84 ? -3.010 5.938 18.851 1.00 50.22 84 PHE A CA 1
ATOM 651 C C . PHE A 1 84 ? -3.565 4.540 18.511 1.00 50.22 84 PHE A C 1
ATOM 653 O O . PHE A 1 84 ? -4.777 4.370 18.436 1.00 50.22 84 PHE A O 1
ATOM 660 N N . GLY A 1 85 ? -2.715 3.521 18.353 1.00 46.88 85 GLY A N 1
ATOM 661 C CA . GLY A 1 85 ? -3.073 2.106 18.546 1.00 46.88 85 GLY A CA 1
ATOM 662 C C . GLY A 1 85 ? -3.905 1.393 17.467 1.00 46.88 85 GLY A C 1
ATOM 663 O O . GLY A 1 85 ? -4.100 0.189 17.598 1.00 46.88 85 GLY A O 1
ATOM 664 N N . ILE A 1 86 ? -4.379 2.064 16.407 1.00 53.22 86 ILE A N 1
ATOM 665 C CA . ILE A 1 86 ? -5.379 1.466 15.483 1.00 53.22 86 ILE A CA 1
ATOM 666 C C . ILE A 1 86 ? -4.861 1.259 14.054 1.00 53.22 86 ILE A C 1
ATOM 668 O O . ILE A 1 86 ? -5.306 0.348 13.361 1.00 53.22 86 ILE A O 1
ATOM 672 N N . TRP A 1 87 ? -3.835 1.997 13.625 1.00 51.69 87 TRP A N 1
ATOM 673 C CA . TRP A 1 87 ? -2.980 1.509 12.540 1.00 51.69 87 TRP A CA 1
ATOM 674 C C . TRP A 1 87 ? -2.026 0.516 13.177 1.00 51.69 87 TRP A C 1
ATOM 676 O O . TRP A 1 87 ? -1.027 0.902 13.788 1.00 51.69 87 TRP A O 1
ATOM 686 N N . ILE A 1 88 ? -2.405 -0.758 13.126 1.00 54.25 88 ILE A N 1
ATOM 687 C CA . ILE A 1 88 ? -1.645 -1.826 13.756 1.00 54.25 88 ILE A CA 1
ATOM 688 C C . ILE A 1 88 ? -0.227 -1.746 13.186 1.00 54.25 88 ILE A C 1
ATOM 690 O O . ILE A 1 88 ? -0.012 -2.022 12.002 1.00 54.25 88 ILE A O 1
ATOM 694 N N . SER A 1 89 ? 0.728 -1.321 14.015 1.00 56.75 89 SER A N 1
ATOM 695 C CA .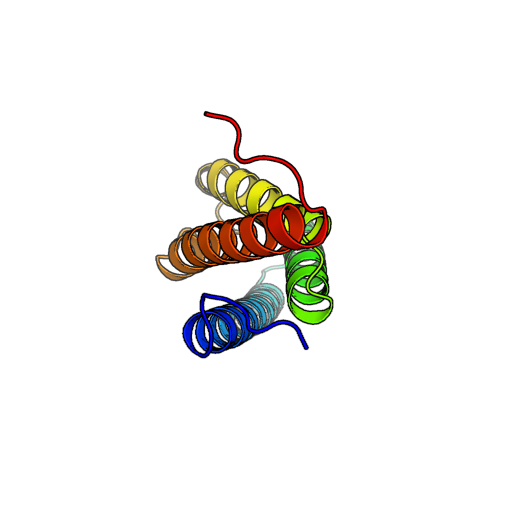 SER A 1 89 ? 2.161 -1.328 13.715 1.00 56.75 89 SER A CA 1
ATOM 696 C C . SER A 1 89 ? 2.624 -2.784 13.656 1.00 56.75 89 SER A C 1
ATOM 698 O O . SER A 1 89 ? 3.272 -3.319 14.550 1.00 56.75 89 SER A O 1
ATOM 700 N N . THR A 1 90 ? 2.155 -3.482 12.630 1.00 63.34 90 THR A N 1
ATOM 701 C CA . THR A 1 90 ? 2.511 -4.852 12.305 1.00 63.34 90 THR A CA 1
ATOM 702 C C . THR A 1 90 ? 3.566 -4.827 11.221 1.00 63.34 90 THR A C 1
ATOM 704 O O . THR A 1 90 ? 3.642 -3.899 10.412 1.00 63.34 90 THR A O 1
ATOM 707 N N . ALA A 1 91 ? 4.342 -5.906 11.154 1.00 64.25 91 ALA A N 1
ATOM 708 C CA . ALA A 1 91 ? 5.283 -6.131 10.067 1.00 64.25 91 ALA A CA 1
ATOM 709 C C . ALA A 1 91 ? 4.630 -5.944 8.679 1.00 64.25 91 ALA A C 1
ATOM 711 O O . ALA A 1 91 ? 5.261 -5.395 7.781 1.00 64.25 91 ALA A O 1
ATOM 712 N N . GLY A 1 92 ? 3.349 -6.309 8.512 1.00 70.06 92 GLY A N 1
ATOM 713 C CA . GLY A 1 92 ? 2.620 -6.157 7.245 1.00 70.06 92 GLY A CA 1
ATOM 714 C C . GLY A 1 92 ? 2.478 -4.707 6.772 1.00 70.06 92 GLY A C 1
ATOM 715 O O . GLY A 1 92 ? 2.634 -4.422 5.587 1.00 70.06 92 GLY A O 1
ATOM 716 N N . THR A 1 93 ? 2.266 -3.774 7.697 1.00 73.75 93 THR A N 1
ATOM 717 C CA . THR A 1 93 ? 2.162 -2.340 7.406 1.00 73.75 93 THR A CA 1
ATOM 718 C C . THR A 1 93 ? 3.481 -1.767 6.883 1.00 73.75 93 THR A C 1
ATOM 720 O O . THR A 1 93 ? 3.505 -1.004 5.917 1.00 73.75 93 THR A O 1
ATOM 723 N N . VAL A 1 94 ? 4.597 -2.192 7.479 1.00 78.25 94 VAL A N 1
ATOM 724 C CA . VAL A 1 94 ? 5.946 -1.789 7.055 1.00 78.25 94 VAL A CA 1
ATOM 725 C C . VAL A 1 94 ? 6.267 -2.347 5.667 1.00 78.25 94 VAL A C 1
ATOM 727 O O . VAL A 1 94 ? 6.777 -1.622 4.814 1.00 78.25 94 VAL A O 1
ATOM 730 N N . VAL A 1 95 ? 5.910 -3.609 5.404 1.00 82.19 95 VAL A N 1
ATOM 731 C CA . VAL A 1 95 ? 6.097 -4.240 4.087 1.00 82.19 95 VAL A CA 1
ATOM 732 C C . VAL A 1 95 ? 5.316 -3.500 2.995 1.00 82.19 95 VAL A C 1
ATOM 734 O O . VAL A 1 95 ? 5.849 -3.294 1.904 1.00 82.19 95 VAL A O 1
ATOM 737 N N . ILE A 1 96 ? 4.092 -3.040 3.280 1.00 84.75 96 ILE A N 1
ATOM 738 C CA . ILE A 1 96 ? 3.302 -2.223 2.343 1.00 84.75 96 ILE A CA 1
ATOM 739 C C . ILE A 1 96 ? 4.012 -0.918 2.009 1.00 84.75 96 ILE A C 1
ATOM 741 O O . ILE A 1 96 ? 4.112 -0.579 0.834 1.00 84.75 96 ILE A O 1
ATOM 745 N N . ILE A 1 97 ? 4.527 -0.206 3.012 1.00 85.50 97 ILE A N 1
ATOM 746 C CA . ILE A 1 97 ? 5.220 1.069 2.797 1.00 85.50 97 ILE A CA 1
ATOM 747 C C . ILE A 1 97 ? 6.464 0.865 1.940 1.00 85.50 97 ILE A C 1
ATOM 749 O O . ILE A 1 97 ? 6.641 1.572 0.953 1.00 85.50 97 ILE A O 1
ATOM 753 N N . ILE A 1 98 ? 7.294 -0.128 2.264 1.00 87.19 98 ILE A N 1
ATOM 754 C CA . ILE A 1 98 ? 8.506 -0.425 1.489 1.00 87.19 98 ILE A CA 1
ATOM 755 C C . ILE A 1 98 ? 8.140 -0.769 0.040 1.00 87.19 98 ILE A C 1
ATOM 757 O O . ILE A 1 98 ? 8.730 -0.229 -0.894 1.00 87.19 98 ILE A O 1
ATOM 761 N N . THR A 1 99 ? 7.124 -1.611 -0.160 1.00 86.00 99 THR A N 1
ATOM 762 C CA . THR A 1 99 ? 6.663 -1.988 -1.504 1.00 86.00 99 THR A CA 1
ATOM 763 C C . THR A 1 99 ? 6.093 -0.784 -2.262 1.00 86.00 99 THR A C 1
ATOM 765 O O . THR A 1 99 ? 6.358 -0.628 -3.452 1.00 86.00 99 THR A O 1
ATOM 768 N N . ALA A 1 100 ? 5.351 0.098 -1.587 1.00 85.25 100 ALA A N 1
ATOM 769 C CA . ALA A 1 100 ? 4.790 1.314 -2.171 1.00 85.25 100 ALA A CA 1
ATOM 770 C C . ALA A 1 100 ? 5.880 2.315 -2.580 1.00 85.25 100 ALA A C 1
ATOM 772 O O . ALA A 1 100 ? 5.789 2.897 -3.661 1.00 85.25 100 ALA A O 1
ATOM 773 N N . ILE A 1 101 ? 6.940 2.459 -1.775 1.00 87.81 101 ILE A N 1
ATOM 774 C CA . ILE A 1 101 ? 8.127 3.256 -2.118 1.00 87.81 101 ILE A CA 1
ATOM 775 C C . ILE A 1 101 ? 8.768 2.699 -3.391 1.00 87.81 101 ILE A C 1
ATOM 777 O O . ILE A 1 101 ? 8.946 3.440 -4.356 1.00 87.81 101 ILE A O 1
ATOM 781 N N . ILE A 1 102 ? 9.059 1.394 -3.423 1.00 87.38 102 ILE A N 1
ATOM 782 C CA . ILE A 1 102 ? 9.678 0.734 -4.583 1.00 87.38 102 ILE A CA 1
ATOM 783 C C . ILE A 1 102 ? 8.819 0.933 -5.837 1.00 87.38 102 ILE A C 1
ATOM 785 O O . ILE A 1 102 ? 9.330 1.346 -6.876 1.00 87.38 102 ILE A O 1
ATOM 789 N N . TYR A 1 103 ? 7.510 0.700 -5.737 1.00 84.62 103 TYR A N 1
ATOM 790 C CA . TYR A 1 103 ? 6.582 0.871 -6.853 1.00 84.62 103 TYR A CA 1
ATOM 791 C C . TYR A 1 103 ? 6.516 2.326 -7.343 1.00 84.62 103 TYR A C 1
ATOM 793 O O . TYR A 1 103 ? 6.509 2.583 -8.545 1.00 84.62 103 TYR A O 1
ATOM 801 N N . THR A 1 104 ? 6.535 3.292 -6.423 1.00 84.69 104 THR A N 1
ATOM 802 C CA . THR A 1 104 ? 6.551 4.724 -6.751 1.00 84.69 104 THR A CA 1
ATOM 803 C C . THR A 1 104 ? 7.842 5.118 -7.473 1.00 84.69 104 THR A C 1
ATOM 805 O O . THR A 1 104 ? 7.783 5.852 -8.458 1.00 84.69 104 THR A O 1
ATOM 808 N N . PHE A 1 105 ? 8.997 4.584 -7.059 1.00 84.06 105 PHE A N 1
ATOM 809 C CA . PHE A 1 105 ? 10.264 4.768 -7.776 1.00 84.06 105 PHE A CA 1
ATOM 810 C C . PHE A 1 105 ? 10.242 4.143 -9.173 1.00 84.06 105 PHE A C 1
ATOM 812 O O . PHE A 1 105 ? 10.718 4.762 -10.122 1.00 84.06 105 PHE A O 1
ATOM 819 N N . MET A 1 106 ? 9.658 2.950 -9.325 1.00 82.12 106 MET A N 1
ATOM 820 C CA . MET A 1 106 ? 9.493 2.323 -10.640 1.00 82.12 106 MET A CA 1
ATOM 821 C C . MET A 1 106 ? 8.620 3.183 -11.566 1.00 82.12 106 MET A C 1
ATOM 823 O O . MET A 1 106 ? 8.968 3.363 -12.731 1.00 82.12 106 MET A O 1
ATOM 827 N N . LEU A 1 107 ? 7.522 3.756 -11.055 1.00 81.62 107 LEU A N 1
ATOM 828 C CA . LEU A 1 107 ? 6.675 4.688 -11.810 1.00 81.62 107 LEU A CA 1
ATOM 829 C C . LEU A 1 107 ? 7.404 5.990 -12.170 1.00 81.62 107 LEU A C 1
ATOM 831 O O . LEU A 1 107 ? 7.210 6.509 -13.267 1.00 81.62 107 LEU A O 1
ATOM 835 N N . TRP A 1 108 ? 8.257 6.502 -11.279 1.00 80.38 108 TRP A N 1
ATOM 836 C CA . TRP A 1 108 ? 9.079 7.681 -11.553 1.00 80.38 108 TRP A CA 1
ATOM 837 C C . TRP A 1 108 ? 10.084 7.435 -12.683 1.00 80.38 108 TRP A C 1
ATOM 839 O O . TRP A 1 108 ? 10.118 8.210 -13.634 1.00 80.38 108 TRP A O 1
ATOM 849 N N . ASP A 1 109 ? 10.860 6.346 -12.612 1.00 76.56 109 ASP A N 1
ATOM 850 C CA . ASP A 1 109 ? 11.873 5.994 -13.624 1.00 76.56 109 ASP A CA 1
ATOM 851 C C . ASP A 1 109 ? 11.240 5.772 -15.007 1.00 76.56 109 ASP A C 1
ATOM 853 O O . ASP A 1 109 ? 11.787 6.192 -16.026 1.00 76.56 109 ASP A O 1
ATOM 857 N N . MET A 1 110 ? 10.052 5.160 -15.057 1.00 73.75 110 MET A N 1
ATOM 858 C CA . MET A 1 110 ? 9.306 5.010 -16.309 1.00 73.75 110 MET A CA 1
ATOM 859 C C . MET A 1 110 ? 8.810 6.359 -16.847 1.00 73.75 110 MET A C 1
ATOM 861 O O . MET A 1 110 ? 9.028 6.657 -18.020 1.00 73.75 110 MET A O 1
ATOM 865 N N . GLY A 1 111 ? 8.222 7.206 -15.996 1.00 64.75 111 GLY A N 1
ATOM 866 C CA . GLY A 1 111 ? 7.730 8.524 -16.404 1.00 64.75 111 GLY A CA 1
ATOM 867 C C . GLY A 1 111 ? 8.837 9.478 -16.869 1.00 64.75 111 GLY A C 1
ATOM 868 O O . GLY A 1 111 ? 8.647 10.207 -17.840 1.00 64.75 111 GLY A O 1
ATOM 869 N N . HIS A 1 112 ? 10.012 9.450 -16.230 1.00 65.69 112 HIS A N 1
ATOM 870 C CA . HIS A 1 112 ? 11.160 10.282 -16.618 1.00 65.69 112 HIS A CA 1
ATOM 871 C C . HIS A 1 112 ? 11.663 9.936 -18.027 1.00 65.69 112 HIS A C 1
ATOM 873 O O . HIS A 1 112 ? 11.953 10.827 -18.828 1.00 65.69 112 HIS A O 1
ATOM 879 N N . ARG A 1 113 ? 11.692 8.638 -18.357 1.00 60.19 113 ARG A N 1
ATOM 880 C CA . ARG A 1 113 ? 12.109 8.149 -19.677 1.00 60.19 113 ARG A CA 1
ATOM 881 C C . ARG A 1 113 ? 11.094 8.439 -20.773 1.00 60.19 113 ARG A C 1
ATOM 883 O O . ARG A 1 113 ? 11.495 8.805 -21.872 1.00 60.19 113 ARG A O 1
ATOM 890 N N . GLU A 1 114 ? 9.798 8.315 -20.493 1.00 61.16 114 GLU A N 1
ATOM 891 C CA . GLU A 1 114 ? 8.750 8.658 -21.467 1.00 61.16 114 GLU A CA 1
ATOM 892 C C . GLU A 1 114 ? 8.757 10.149 -21.830 1.00 61.16 114 GLU A C 1
ATOM 894 O O . GLU A 1 114 ? 8.434 10.517 -22.958 1.00 61.16 114 GLU A O 1
ATOM 899 N N . MET A 1 115 ? 9.178 11.005 -20.897 1.00 59.19 115 MET A N 1
ATOM 900 C CA . MET A 1 115 ? 9.312 12.445 -21.115 1.00 59.19 115 MET A CA 1
ATOM 901 C C . MET A 1 115 ? 10.668 12.854 -21.715 1.00 59.19 115 MET A C 1
ATOM 903 O O . MET A 1 115 ? 10.885 14.043 -21.945 1.00 59.19 115 MET A O 1
ATOM 907 N N . ASN A 1 116 ? 11.559 11.894 -22.004 1.00 60.53 116 ASN A N 1
ATOM 908 C CA . ASN A 1 116 ? 12.886 12.120 -22.591 1.00 60.53 116 ASN A CA 1
ATOM 909 C C . ASN A 1 116 ? 13.706 13.180 -21.824 1.00 60.53 116 ASN A C 1
ATOM 911 O O . ASN A 1 116 ? 14.479 13.944 -22.410 1.00 60.53 116 ASN A O 1
ATOM 915 N N . VAL A 1 117 ? 13.484 13.269 -20.509 1.00 58.59 117 VAL A N 1
ATOM 916 C CA . VAL A 1 117 ? 14.165 14.234 -19.647 1.00 58.59 117 VAL A CA 1
ATOM 917 C C . VAL A 1 117 ? 15.588 13.717 -19.442 1.00 58.59 117 VAL A C 1
ATOM 919 O O . VAL A 1 117 ? 15.742 12.549 -19.080 1.00 58.59 117 VAL A O 1
ATOM 922 N N . PRO A 1 118 ? 16.628 14.526 -19.716 1.00 56.25 118 PRO A N 1
ATOM 923 C CA . PRO A 1 118 ? 18.003 14.084 -19.539 1.00 56.25 118 PRO A CA 1
ATOM 924 C C . PRO A 1 118 ? 18.229 13.685 -18.081 1.00 56.25 118 PRO A C 1
ATOM 926 O O . PRO A 1 118 ? 17.834 14.424 -17.176 1.00 56.25 118 PRO A O 1
ATOM 929 N N . ASP A 1 119 ? 18.861 12.525 -17.880 1.00 56.09 119 ASP A N 1
ATOM 930 C CA . ASP A 1 119 ? 19.286 12.064 -16.560 1.00 56.09 119 ASP A CA 1
ATOM 931 C C . ASP A 1 119 ? 20.085 13.194 -15.902 1.00 56.09 119 ASP A C 1
ATOM 933 O O . ASP A 1 119 ? 21.119 13.625 -16.422 1.00 56.09 119 ASP A O 1
ATOM 937 N N . MET A 1 120 ? 19.566 13.739 -14.800 1.00 55.44 120 MET A N 1
ATOM 938 C CA . MET A 1 120 ? 20.303 14.749 -14.052 1.00 55.44 120 MET A CA 1
ATOM 939 C C . MET A 1 120 ? 21.503 14.056 -13.407 1.00 55.44 120 MET A C 1
ATOM 941 O O . MET A 1 120 ? 21.331 13.133 -12.610 1.00 55.44 120 MET A O 1
ATOM 945 N N . CYS A 1 121 ? 22.685 14.490 -13.845 1.00 51.50 121 CYS A N 1
ATOM 946 C CA . CYS A 1 121 ? 24.010 14.034 -13.439 1.00 51.50 121 CYS A CA 1
ATOM 947 C C . CYS A 1 121 ? 24.198 13.985 -11.919 1.00 51.50 121 CYS A C 1
ATOM 949 O O . CYS A 1 121 ? 23.754 14.944 -11.245 1.00 51.50 121 CYS A O 1
#

Radius of gyration: 16.12 Å; chains: 1; bounding box: 42×24×45 Å

Sequence (121 aa):
MAESRFGILYVITRILLVVLIVIMIVLNIIAIVNAKGEVRDVVWVVFSFISLLIGLLGVWKEHFLFSCLFTVIAIVLVCISGAFGIWISTAGTVVIIITAIIYTFMLWDMGHREMNVPDMC